Protein AF-A0A2K2UBN5-F1 (afdb_monomer)

Structure (mmCIF, N/CA/C/O backbone):
data_AF-A0A2K2UBN5-F1
#
_entry.id   AF-A0A2K2UBN5-F1
#
loop_
_atom_site.group_PDB
_atom_site.id
_atom_site.type_symbol
_atom_site.label_atom_id
_atom_site.label_alt_id
_atom_site.label_comp_id
_atom_site.label_asym_id
_atom_site.label_entity_id
_atom_site.label_seq_id
_atom_site.pdbx_PDB_ins_code
_atom_site.Cartn_x
_atom_site.Cartn_y
_atom_site.Cartn_z
_atom_site.occupancy
_atom_site.B_iso_or_equiv
_atom_site.auth_seq_id
_atom_site.auth_comp_id
_atom_site.auth_asym_id
_atom_site.auth_atom_id
_atom_site.pdbx_PDB_model_num
ATOM 1 N N . MET A 1 1 ? 16.178 -4.751 5.015 1.00 62.62 1 MET A N 1
ATOM 2 C CA . MET A 1 1 ? 14.709 -4.738 4.871 1.00 62.62 1 MET A CA 1
ATOM 3 C C . MET A 1 1 ? 14.119 -4.381 6.225 1.00 62.62 1 MET A C 1
ATOM 5 O O . MET A 1 1 ? 14.576 -4.977 7.196 1.00 62.62 1 MET A O 1
ATOM 9 N N . PRO A 1 2 ? 13.221 -3.387 6.330 1.00 68.31 2 PRO A N 1
ATOM 10 C CA . PRO A 1 2 ? 12.523 -3.111 7.583 1.00 68.31 2 PRO A CA 1
ATOM 11 C C . PRO A 1 2 ? 11.646 -4.310 7.966 1.00 6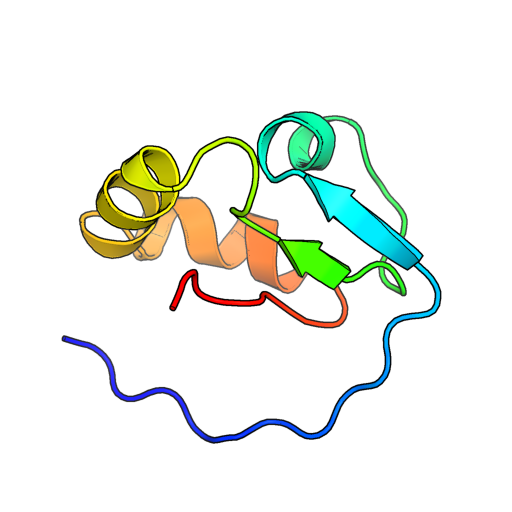8.31 2 PRO A C 1
ATOM 13 O O . PRO A 1 2 ? 11.093 -4.978 7.094 1.00 68.31 2 PRO A O 1
ATOM 16 N N . LEU A 1 3 ? 11.557 -4.596 9.263 1.00 76.31 3 LEU A N 1
ATOM 17 C CA . LEU A 1 3 ? 10.619 -5.582 9.793 1.00 76.31 3 LEU A CA 1
ATOM 18 C C . LEU A 1 3 ? 9.258 -4.904 9.947 1.00 76.31 3 LEU A C 1
ATOM 20 O O . LEU A 1 3 ? 9.178 -3.812 10.509 1.00 76.31 3 LEU A O 1
ATOM 24 N N . LEU A 1 4 ? 8.218 -5.533 9.408 1.00 75.88 4 LEU A N 1
ATOM 25 C CA . LEU A 1 4 ? 6.837 -5.107 9.591 1.00 75.88 4 LEU A CA 1
ATOM 26 C C . LEU A 1 4 ? 6.202 -6.010 10.638 1.00 75.88 4 LEU A C 1
ATOM 28 O O . LEU A 1 4 ? 6.235 -7.233 10.496 1.00 75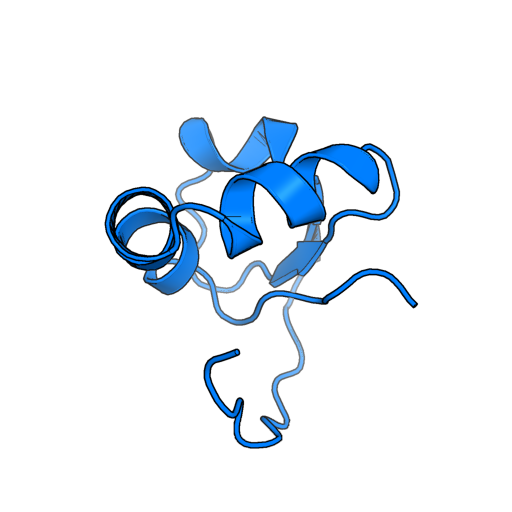.88 4 LEU A O 1
ATOM 32 N N . ASP A 1 5 ? 5.623 -5.404 11.666 1.00 80.12 5 ASP A N 1
ATOM 33 C CA . ASP A 1 5 ? 4.778 -6.144 12.588 1.00 80.12 5 ASP A CA 1
ATOM 34 C C . ASP A 1 5 ? 3.466 -6.523 11.887 1.00 80.12 5 ASP A C 1
ATOM 36 O O . ASP A 1 5 ? 2.932 -5.731 11.099 1.00 80.12 5 ASP A O 1
ATOM 40 N N . PRO A 1 6 ? 2.929 -7.725 12.146 1.00 76.19 6 PRO A N 1
ATOM 41 C CA . PRO A 1 6 ? 1.611 -8.092 11.661 1.00 76.19 6 PRO A CA 1
ATOM 42 C C . PRO A 1 6 ? 0.565 -7.163 12.282 1.00 76.19 6 PRO A C 1
ATOM 44 O O . PRO A 1 6 ? 0.562 -6.909 13.486 1.00 76.19 6 PRO A O 1
ATOM 47 N N . VAL A 1 7 ? -0.340 -6.665 11.445 1.00 80.56 7 VAL A N 1
ATOM 48 C CA . VAL A 1 7 ? -1.422 -5.771 11.853 1.00 80.56 7 VAL A CA 1
ATOM 49 C C . VAL A 1 7 ? -2.747 -6.391 11.430 1.00 80.56 7 VAL A C 1
ATOM 51 O O . VAL A 1 7 ? -2.969 -6.655 10.250 1.00 80.56 7 VAL A O 1
ATOM 54 N N . GLU A 1 8 ? -3.643 -6.596 12.393 1.00 83.44 8 GLU A N 1
ATOM 55 C CA . GLU A 1 8 ? -5.022 -7.004 12.129 1.00 83.44 8 GLU A CA 1
ATOM 56 C C . GLU A 1 8 ? -5.899 -5.765 11.945 1.00 83.44 8 GLU A C 1
ATOM 58 O O . GLU A 1 8 ? -6.385 -5.165 12.904 1.00 83.44 8 GLU A O 1
ATOM 63 N N . VAL A 1 9 ? -6.089 -5.361 10.691 1.00 85.38 9 VAL A N 1
ATOM 64 C CA . VAL A 1 9 ? -6.988 -4.267 10.311 1.00 85.38 9 VAL A CA 1
ATOM 65 C C . VAL A 1 9 ? -7.877 -4.735 9.167 1.00 85.38 9 VAL A C 1
ATOM 67 O O . VAL A 1 9 ? -7.393 -5.257 8.165 1.00 85.38 9 VAL A O 1
ATOM 70 N N . VAL A 1 10 ? -9.185 -4.512 9.303 1.00 85.50 10 VAL A N 1
ATOM 71 C CA . VAL A 1 10 ? -10.164 -4.738 8.233 1.00 85.50 10 VAL A CA 1
ATOM 72 C C . VAL A 1 10 ? -10.530 -3.377 7.635 1.00 85.50 10 VAL A C 1
ATOM 74 O O . VAL A 1 10 ? -11.250 -2.615 8.282 1.00 85.50 10 VAL A O 1
ATOM 77 N N . PRO A 1 11 ? -10.031 -3.026 6.437 1.00 87.38 11 PRO A N 1
ATOM 78 C CA . PRO A 1 11 ? -10.386 -1.767 5.795 1.00 87.38 11 PRO A CA 1
ATOM 79 C C . PRO A 1 11 ? -11.827 -1.811 5.276 1.00 87.38 11 PRO A C 1
ATOM 81 O O . PRO A 1 11 ? -12.305 -2.853 4.826 1.00 87.38 11 PRO A O 1
ATOM 84 N N . GLU A 1 12 ? -12.506 -0.663 5.245 1.00 88.19 12 GLU A N 1
ATOM 85 C CA . GLU A 1 12 ? -13.860 -0.581 4.672 1.00 88.19 12 GLU A CA 1
ATOM 86 C C . GLU A 1 12 ? -13.851 -0.833 3.159 1.00 88.19 12 GLU A C 1
ATOM 88 O O . GLU A 1 12 ? -14.817 -1.349 2.588 1.00 88.19 12 GLU A O 1
ATOM 93 N N . ARG A 1 13 ? -12.763 -0.430 2.489 1.00 89.75 13 ARG A N 1
ATOM 94 C CA . ARG A 1 13 ? -12.575 -0.548 1.039 1.00 89.75 13 ARG A CA 1
ATOM 95 C C . ARG A 1 13 ? -11.102 -0.706 0.697 1.00 89.75 13 ARG A C 1
ATOM 97 O O . ARG A 1 13 ? -10.249 -0.120 1.351 1.00 89.75 13 ARG A O 1
ATOM 104 N N . LEU A 1 14 ? -10.817 -1.412 -0.392 1.00 90.31 14 LEU A N 1
ATOM 105 C CA . LEU A 1 14 ? -9.477 -1.500 -0.965 1.00 90.31 14 LEU A CA 1
ATOM 106 C C . LEU A 1 14 ? -9.321 -0.541 -2.149 1.00 90.31 14 LEU A C 1
ATOM 108 O O . LEU A 1 14 ? -10.239 -0.355 -2.956 1.00 90.31 14 LEU A O 1
ATOM 112 N N . ARG A 1 15 ? -8.148 0.083 -2.241 1.00 90.31 15 ARG A N 1
ATOM 113 C CA . ARG A 1 15 ? -7.764 1.017 -3.301 1.00 90.31 15 ARG A CA 1
ATOM 114 C C . ARG A 1 15 ? -6.404 0.644 -3.872 1.00 90.31 15 ARG A C 1
ATOM 116 O O . ARG A 1 15 ? -5.477 0.329 -3.132 1.00 90.31 15 ARG A O 1
ATOM 123 N N . ALA A 1 16 ? -6.272 0.735 -5.190 1.00 90.38 16 ALA A N 1
ATOM 124 C CA . ALA A 1 16 ? -4.989 0.536 -5.845 1.00 90.38 16 ALA A CA 1
ATOM 125 C C . ALA A 1 16 ? -4.038 1.687 -5.498 1.00 90.38 16 ALA A C 1
ATOM 127 O O . ALA A 1 16 ? -4.469 2.848 -5.455 1.00 90.38 16 ALA A O 1
ATOM 128 N N . PHE A 1 17 ? -2.748 1.386 -5.329 1.00 89.38 17 PHE A N 1
ATOM 129 C CA . PHE A 1 17 ? -1.703 2.375 -5.032 1.00 89.38 17 PHE A CA 1
ATOM 130 C C . PHE A 1 17 ? -1.738 3.608 -5.960 1.00 89.38 17 PHE A C 1
ATOM 132 O O . PHE A 1 17 ? -1.567 4.747 -5.526 1.00 89.38 17 PHE A O 1
ATOM 139 N N . THR A 1 18 ? -2.047 3.408 -7.241 1.00 87.19 18 THR A N 1
ATOM 140 C CA . THR A 1 18 ? -2.191 4.469 -8.256 1.00 87.19 18 THR A CA 1
ATOM 141 C C . THR A 1 18 ? -3.281 5.501 -7.963 1.00 87.19 18 THR A C 1
ATOM 143 O O . THR A 1 18 ? -3.216 6.631 -8.456 1.00 87.19 18 THR A O 1
ATOM 146 N N . SER A 1 19 ? -4.284 5.140 -7.163 1.00 88.19 19 SER A N 1
ATOM 147 C CA . SER A 1 19 ? -5.393 6.015 -6.774 1.00 88.19 19 SER A CA 1
ATOM 148 C C . SER A 1 19 ? -5.151 6.763 -5.456 1.00 88.19 19 SER A C 1
ATOM 150 O O . SER A 1 19 ? -5.840 7.749 -5.187 1.00 88.19 19 SER A O 1
ATOM 152 N N . CYS A 1 20 ? -4.136 6.370 -4.676 1.00 86.19 20 CYS A N 1
ATOM 153 C CA . CYS A 1 20 ? -3.831 6.941 -3.361 1.00 86.19 20 CYS A CA 1
ATOM 154 C C . CYS A 1 20 ? -3.602 8.461 -3.356 1.00 86.19 20 CYS A C 1
ATOM 156 O O . CYS A 1 20 ? -4.157 9.118 -2.478 1.00 86.19 20 CYS A O 1
ATOM 158 N N . PRO A 1 21 ? -2.886 9.072 -4.325 1.00 84.88 21 PRO A N 1
ATOM 159 C CA . PRO A 1 21 ? -2.659 10.521 -4.317 1.00 84.88 21 PRO A CA 1
ATOM 160 C C . PRO A 1 21 ? -3.944 11.356 -4.385 1.00 84.88 21 PRO A C 1
ATOM 162 O O . PRO A 1 21 ? -3.959 12.504 -3.952 1.00 84.88 21 PRO A O 1
ATOM 165 N N . ARG A 1 22 ? -5.021 10.785 -4.939 1.00 84.94 22 ARG A N 1
ATOM 166 C CA . ARG A 1 22 ? -6.340 11.423 -5.061 1.00 84.94 22 ARG A CA 1
ATOM 167 C C . ARG A 1 22 ? -7.321 10.976 -3.976 1.00 84.94 22 ARG A C 1
ATOM 169 O O . ARG A 1 22 ? -8.424 11.509 -3.912 1.00 8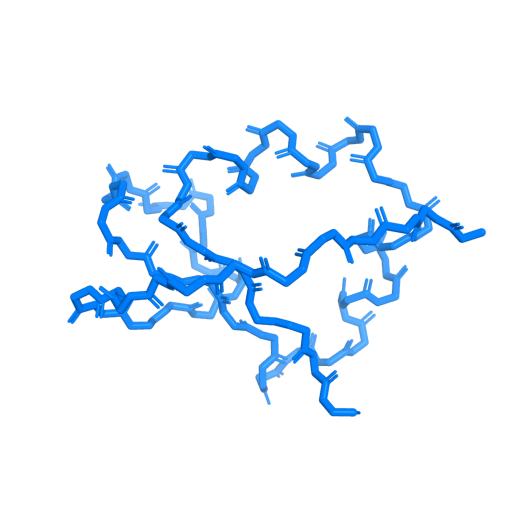4.94 22 ARG A O 1
ATOM 176 N N . CYS A 1 23 ? -6.945 10.005 -3.148 1.00 84.50 23 CYS A N 1
ATOM 177 C CA . CYS A 1 23 ? -7.789 9.475 -2.091 1.00 84.50 23 CYS A CA 1
ATOM 178 C C . CYS A 1 23 ? -7.513 10.211 -0.773 1.00 84.50 23 CYS A C 1
ATOM 180 O O . CYS A 1 23 ? -6.364 10.439 -0.387 1.00 84.50 23 CYS A O 1
ATOM 182 N N . SER A 1 24 ? -8.582 10.579 -0.074 1.00 82.12 24 SER A N 1
ATOM 183 C CA . SER A 1 24 ? -8.528 11.200 1.251 1.00 82.12 24 SER A CA 1
ATOM 184 C C . SER A 1 24 ? -9.249 10.375 2.315 1.00 82.12 24 SER A C 1
ATOM 186 O O . SER A 1 24 ? -9.488 10.893 3.398 1.00 82.12 24 SER A O 1
ATOM 188 N N . ASP A 1 25 ? -9.625 9.136 1.997 1.00 87.12 25 ASP A N 1
ATOM 189 C CA . ASP A 1 25 ? -10.339 8.237 2.900 1.00 87.12 25 ASP A CA 1
ATOM 190 C C . ASP A 1 25 ? -9.341 7.471 3.786 1.00 87.12 25 ASP A C 1
ATOM 192 O O . ASP A 1 25 ? -8.617 6.614 3.266 1.00 87.12 25 ASP A O 1
ATOM 196 N N . PRO A 1 26 ? -9.271 7.773 5.096 1.00 87.00 26 PRO A N 1
ATOM 197 C CA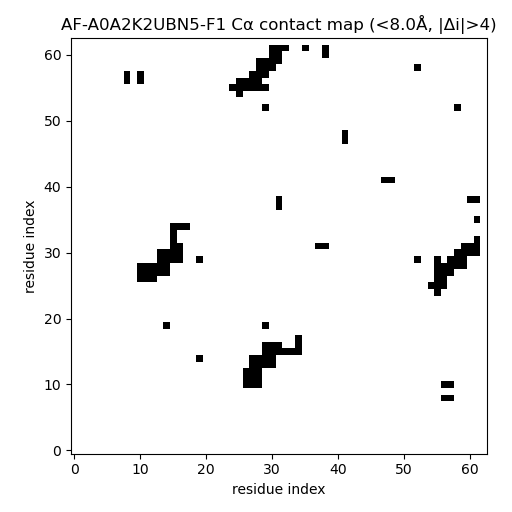 . PRO A 1 26 ? -8.339 7.114 6.000 1.00 87.00 26 PRO A CA 1
ATOM 198 C C . PRO A 1 26 ? -8.754 5.681 6.347 1.00 87.00 26 PRO A C 1
ATOM 200 O O . PRO A 1 26 ? -7.897 4.898 6.745 1.00 87.00 26 PRO A O 1
ATOM 203 N N . ASN A 1 27 ? -10.025 5.305 6.159 1.00 90.12 27 ASN A N 1
ATOM 204 C CA . ASN A 1 27 ? -10.522 3.955 6.450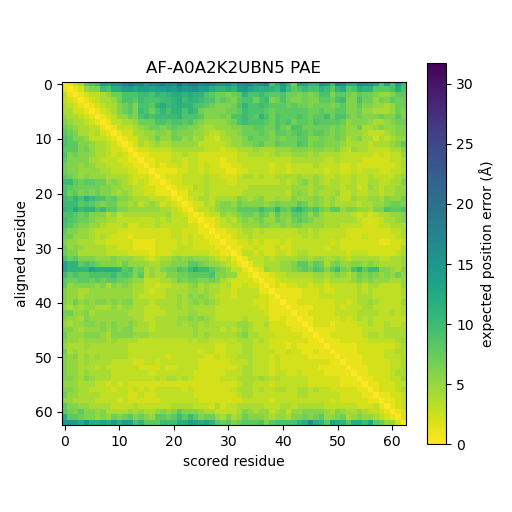 1.00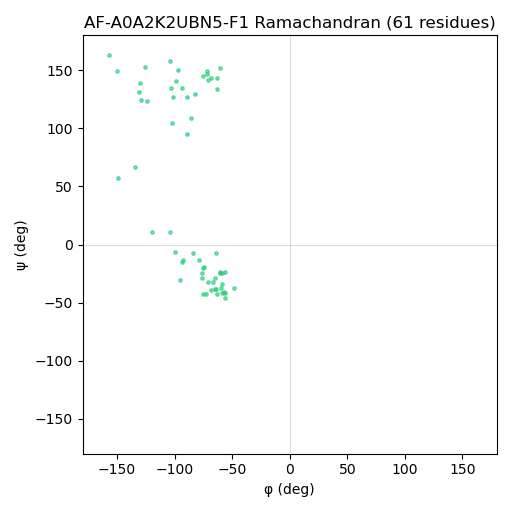 90.12 27 ASN A CA 1
ATOM 205 C C . ASN A 1 27 ? -10.281 2.978 5.287 1.00 90.12 27 ASN 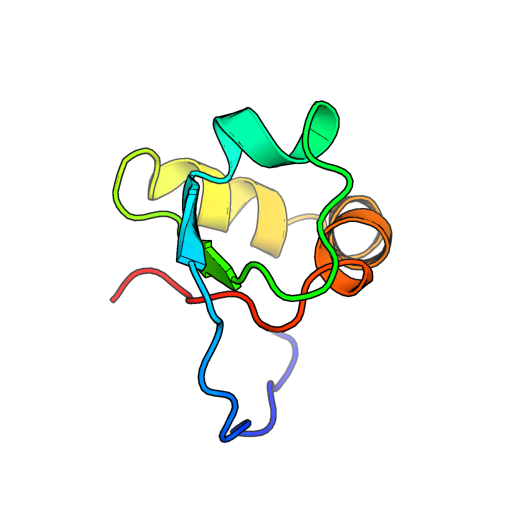A C 1
ATOM 207 O O . ASN A 1 27 ? -10.524 1.772 5.406 1.00 90.12 27 ASN A O 1
ATOM 211 N N . ALA A 1 28 ? -9.807 3.486 4.147 1.00 92.00 28 ALA A N 1
ATOM 212 C CA . ALA A 1 28 ? -9.434 2.667 3.009 1.00 92.00 28 ALA A CA 1
ATOM 213 C C . ALA A 1 28 ? -8.088 1.966 3.247 1.00 92.00 28 ALA A C 1
ATOM 215 O O . ALA A 1 28 ? -7.172 2.524 3.849 1.00 92.00 28 ALA A O 1
ATOM 216 N N . GLY A 1 29 ? -7.963 0.749 2.725 1.00 92.38 29 GLY A N 1
ATOM 217 C CA . GLY A 1 29 ? -6.710 0.011 2.614 1.00 92.38 29 GLY A CA 1
ATOM 218 C C . GLY A 1 29 ? -6.100 0.158 1.222 1.00 92.38 29 GLY A C 1
ATOM 219 O O . GLY A 1 29 ? -6.818 0.313 0.228 1.00 92.38 29 GLY A O 1
ATOM 220 N N . VAL A 1 30 ? -4.776 0.092 1.134 1.00 92.06 30 VAL A N 1
ATOM 221 C CA . VAL A 1 30 ? -4.027 0.175 -0.127 1.00 92.06 30 VAL A CA 1
ATOM 222 C C . VAL A 1 30 ? -3.562 -1.212 -0.549 1.00 92.06 30 VAL A C 1
ATOM 224 O O . VAL A 1 30 ? -3.016 -1.942 0.268 1.00 92.06 30 VAL A O 1
ATOM 227 N N . HIS A 1 31 ? -3.725 -1.567 -1.823 1.00 91.25 31 HIS A N 1
ATOM 228 C CA . HIS A 1 31 ? -3.171 -2.798 -2.394 1.00 91.25 31 HIS A CA 1
ATOM 229 C C . HIS A 1 31 ? -2.319 -2.512 -3.637 1.00 91.25 31 HIS A C 1
ATOM 231 O O . HIS A 1 31 ? -2.555 -1.543 -4.371 1.00 91.25 31 HIS A O 1
ATOM 237 N N . PHE A 1 32 ? -1.356 -3.399 -3.900 1.00 90.19 32 PHE A N 1
ATOM 238 C CA . PHE A 1 32 ? -0.481 -3.354 -5.078 1.00 90.19 32 PHE A CA 1
ATOM 239 C C . PHE A 1 32 ? -0.858 -4.379 -6.164 1.00 90.19 32 PHE A C 1
ATOM 241 O O . PHE A 1 32 ? -0.131 -4.520 -7.131 1.00 90.19 32 PHE A O 1
ATOM 248 N N . PHE A 1 33 ? -2.014 -5.054 -6.076 1.00 85.00 33 PHE A N 1
ATOM 249 C CA . PHE A 1 33 ? -2.399 -6.127 -7.023 1.00 85.00 33 PHE A CA 1
ATOM 250 C C . PHE A 1 33 ? -2.425 -5.752 -8.518 1.00 85.00 33 PHE A C 1
ATOM 252 O O . PHE A 1 33 ? -2.353 -6.639 -9.358 1.00 85.00 33 PHE A O 1
ATOM 259 N N . LEU A 1 34 ? -2.582 -4.469 -8.863 1.00 82.69 34 LEU A N 1
ATOM 260 C CA . LEU A 1 34 ? -2.555 -4.005 -10.260 1.00 82.69 34 LEU A CA 1
ATOM 261 C C . LEU A 1 34 ? -1.160 -3.539 -10.709 1.00 82.69 34 LEU A C 1
ATOM 263 O O . LEU A 1 34 ? -0.936 -3.341 -11.897 1.00 82.69 34 LEU A O 1
ATOM 267 N N . ASP A 1 35 ? -0.255 -3.309 -9.759 1.00 78.81 35 ASP A N 1
ATOM 2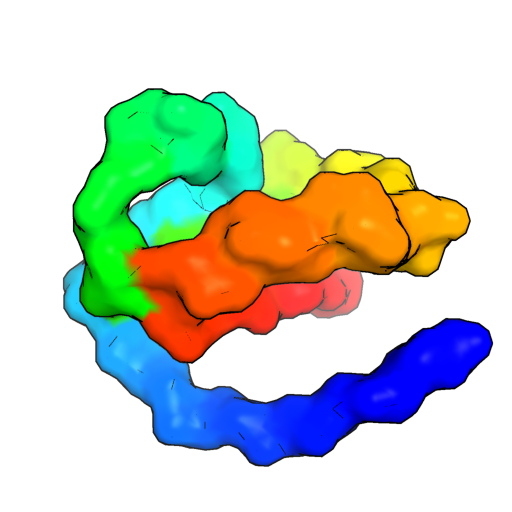68 C CA . ASP A 1 35 ? 1.026 -2.631 -9.945 1.00 78.81 35 ASP A CA 1
ATOM 269 C C . ASP A 1 35 ? 2.061 -3.203 -8.947 1.00 78.81 35 ASP A C 1
ATOM 271 O O . ASP A 1 35 ? 2.616 -2.475 -8.118 1.00 78.81 35 ASP A O 1
ATOM 275 N N . ASP A 1 36 ? 2.298 -4.514 -8.988 1.00 78.38 36 ASP A N 1
ATOM 276 C CA . ASP A 1 36 ? 3.212 -5.233 -8.085 1.00 78.38 36 ASP A CA 1
ATOM 277 C C . ASP A 1 36 ? 4.643 -4.668 -8.123 1.00 78.38 36 ASP A C 1
ATOM 279 O O . ASP A 1 36 ? 5.236 -4.402 -7.079 1.00 78.38 36 ASP A O 1
ATOM 283 N N . TYR A 1 37 ? 5.144 -4.316 -9.308 1.00 84.88 37 TYR A N 1
ATOM 284 C CA . TYR A 1 37 ? 6.448 -3.673 -9.493 1.00 84.88 37 TYR A CA 1
ATOM 285 C C . TYR A 1 37 ? 6.579 -2.326 -8.751 1.00 84.88 37 TYR A C 1
ATOM 287 O O . TYR A 1 37 ? 7.682 -1.881 -8.428 1.00 84.88 37 TYR A O 1
ATOM 295 N N . ARG A 1 38 ? 5.468 -1.632 -8.453 1.00 84.25 38 ARG A N 1
ATOM 296 C CA . ARG A 1 38 ? 5.511 -0.373 -7.682 1.00 84.25 38 ARG A CA 1
ATOM 297 C C . ARG A 1 38 ? 5.745 -0.610 -6.201 1.00 84.25 38 ARG A C 1
ATOM 299 O O . ARG A 1 38 ? 6.180 0.318 -5.508 1.00 84.25 38 ARG A O 1
ATOM 306 N N . PHE A 1 39 ? 5.480 -1.821 -5.717 1.00 87.50 39 PHE A N 1
ATOM 307 C CA . PHE A 1 39 ? 5.870 -2.203 -4.373 1.00 87.50 39 PHE A CA 1
ATOM 308 C C . PHE A 1 39 ? 7.394 -2.177 -4.237 1.00 87.50 39 PHE A C 1
ATOM 310 O O . PHE A 1 39 ? 7.890 -1.578 -3.289 1.00 87.50 39 PHE A O 1
ATOM 317 N N . GLU A 1 40 ? 8.146 -2.677 -5.223 1.00 87.31 40 GLU A N 1
ATOM 318 C CA . GLU A 1 40 ? 9.617 -2.605 -5.218 1.00 87.31 40 GLU A CA 1
ATOM 319 C C . GLU A 1 40 ? 10.122 -1.153 -5.141 1.00 87.31 40 GLU A C 1
ATOM 321 O O . GLU A 1 40 ? 11.028 -0.826 -4.369 1.00 87.31 40 GLU A O 1
ATOM 326 N N . GLY A 1 41 ? 9.486 -0.240 -5.881 1.00 87.38 41 GLY A N 1
ATOM 327 C CA . GLY A 1 41 ? 9.787 1.195 -5.812 1.00 87.38 41 GLY A CA 1
ATOM 328 C C . GLY A 1 41 ? 9.476 1.811 -4.441 1.00 87.38 41 GLY A C 1
ATOM 329 O O . GLY A 1 41 ? 10.234 2.630 -3.929 1.00 87.38 41 GLY A O 1
ATOM 330 N N . THR A 1 42 ? 8.380 1.381 -3.820 1.00 87.44 42 THR A N 1
ATOM 331 C CA . THR A 1 42 ? 7.987 1.802 -2.466 1.00 87.44 42 THR A CA 1
ATOM 332 C C . THR A 1 42 ? 8.956 1.263 -1.412 1.00 87.44 42 THR A C 1
ATOM 334 O O . THR A 1 42 ? 9.313 1.969 -0.470 1.00 87.44 42 THR A O 1
ATOM 337 N N . TRP A 1 43 ? 9.409 0.024 -1.590 1.00 86.38 43 TRP A N 1
ATOM 338 C CA . TRP A 1 43 ? 10.306 -0.685 -0.683 1.00 86.38 43 TRP A CA 1
ATOM 339 C C . TRP A 1 43 ? 11.760 -0.217 -0.779 1.00 86.38 43 TRP A C 1
ATOM 341 O O . TRP A 1 43 ? 12.494 -0.270 0.207 1.00 86.38 43 TRP A O 1
ATOM 351 N N . SER A 1 44 ? 12.179 0.260 -1.952 1.00 89.31 44 SER A N 1
ATOM 352 C CA . SER A 1 44 ? 13.514 0.834 -2.165 1.00 89.31 44 SER A CA 1
ATOM 353 C C . SER A 1 44 ? 13.665 2.254 -1.604 1.00 89.31 44 SER A C 1
ATOM 355 O O . SER A 1 44 ? 14.778 2.632 -1.242 1.00 89.31 44 SER A O 1
ATOM 357 N N . ASP A 1 45 ? 12.571 3.014 -1.461 1.00 90.00 45 ASP A N 1
ATOM 358 C CA . ASP A 1 45 ? 12.558 4.357 -0.852 1.00 90.00 45 ASP A CA 1
ATOM 359 C C . ASP A 1 45 ? 11.390 4.538 0.148 1.00 90.00 45 ASP A C 1
ATOM 361 O O . ASP A 1 45 ? 10.466 5.332 -0.069 1.00 90.00 45 ASP A O 1
ATOM 365 N N . PRO A 1 46 ? 11.395 3.816 1.283 1.00 87.56 46 PRO A N 1
ATOM 366 C CA . PRO A 1 46 ? 10.294 3.866 2.242 1.00 87.56 46 PRO A CA 1
ATOM 367 C C . PRO A 1 46 ? 10.142 5.252 2.883 1.00 87.56 46 PRO A C 1
ATOM 369 O O . PRO A 1 46 ? 9.029 5.654 3.212 1.00 87.56 46 PRO A O 1
ATOM 372 N N . VAL A 1 47 ? 11.227 6.023 3.014 1.00 89.31 47 VAL A N 1
ATOM 373 C CA . VAL A 1 47 ? 11.207 7.374 3.607 1.00 89.31 47 VAL A CA 1
ATOM 374 C C . VAL A 1 47 ? 10.274 8.301 2.830 1.00 89.31 47 VAL A C 1
ATOM 376 O O . VAL A 1 47 ? 9.556 9.106 3.425 1.00 89.31 47 VAL A O 1
ATOM 379 N N . ARG A 1 48 ? 10.242 8.165 1.503 1.00 90.00 48 ARG A N 1
ATOM 380 C CA . ARG A 1 48 ? 9.368 8.955 0.639 1.00 90.00 48 ARG A CA 1
ATOM 381 C C . ARG A 1 48 ? 7.910 8.504 0.681 1.00 90.00 48 ARG A C 1
ATOM 383 O O . ARG A 1 48 ? 7.014 9.348 0.669 1.00 90.00 48 ARG A O 1
ATOM 390 N N . TYR A 1 49 ? 7.659 7.195 0.673 1.00 89.44 49 TYR A N 1
ATOM 391 C CA . TYR A 1 49 ? 6.311 6.659 0.449 1.00 89.44 49 TYR A CA 1
ATOM 392 C C . TYR A 1 49 ? 5.537 6.347 1.734 1.00 89.44 49 TYR A C 1
ATOM 394 O O . TYR A 1 49 ? 4.313 6.500 1.740 1.00 89.44 49 TYR A O 1
ATOM 402 N N . VAL A 1 50 ? 6.211 5.982 2.830 1.00 88.69 50 VAL A N 1
ATOM 403 C CA . VAL A 1 50 ? 5.562 5.678 4.119 1.00 88.69 50 VAL A CA 1
ATOM 404 C C . VAL A 1 50 ? 4.698 6.842 4.620 1.00 88.69 50 VAL A C 1
ATOM 406 O O . VAL A 1 50 ? 3.541 6.581 4.923 1.00 88.69 50 VAL A O 1
ATOM 409 N N . PRO A 1 51 ? 5.129 8.123 4.612 1.00 90.44 51 PRO A N 1
ATOM 410 C CA . PRO A 1 51 ? 4.285 9.226 5.090 1.00 90.44 51 PRO A CA 1
ATOM 411 C C . PRO A 1 51 ? 2.949 9.362 4.346 1.00 90.44 51 PRO A C 1
ATOM 413 O O . PRO A 1 51 ? 1.933 9.730 4.934 1.00 90.44 51 PRO A O 1
ATOM 416 N N . MET A 1 52 ? 2.930 9.055 3.046 1.00 89.88 52 MET A N 1
ATOM 417 C CA . MET A 1 52 ? 1.698 9.028 2.257 1.00 89.88 52 MET A CA 1
ATOM 418 C C . MET A 1 52 ? 0.843 7.807 2.609 1.00 89.88 52 MET A C 1
ATOM 420 O O . MET A 1 52 ? -0.375 7.933 2.718 1.00 89.88 52 MET A O 1
ATOM 424 N N . LEU A 1 53 ? 1.470 6.640 2.756 1.00 89.50 53 LEU A N 1
ATOM 425 C CA . LEU A 1 53 ? 0.799 5.373 3.031 1.00 89.50 53 LEU A CA 1
ATOM 426 C C . LEU A 1 53 ? 0.230 5.293 4.454 1.00 89.50 53 LEU A C 1
ATOM 428 O O . LEU A 1 53 ? -0.843 4.733 4.643 1.00 89.50 53 LEU A O 1
ATOM 432 N N . SER A 1 54 ? 0.873 5.937 5.428 1.00 88.75 54 SER A N 1
ATOM 433 C CA . SER A 1 54 ? 0.415 6.036 6.821 1.00 88.75 54 SER A CA 1
ATOM 434 C C . SER A 1 54 ? -0.900 6.803 6.992 1.00 88.75 54 SER A C 1
ATOM 436 O O . SER A 1 54 ? -1.440 6.852 8.091 1.00 88.75 54 SER A O 1
ATOM 438 N N . ARG A 1 55 ? -1.419 7.423 5.926 1.00 90.50 55 ARG A N 1
ATOM 439 C CA . ARG A 1 55 ? -2.735 8.078 5.921 1.00 90.50 55 ARG A CA 1
ATOM 440 C C . ARG A 1 55 ? -3.894 7.091 5.767 1.00 90.50 55 ARG A C 1
ATOM 442 O O . ARG A 1 55 ? -5.033 7.505 5.942 1.00 90.50 55 ARG A O 1
ATOM 449 N N . PHE A 1 56 ? -3.608 5.849 5.387 1.00 91.25 56 PHE A N 1
ATOM 450 C CA . PHE A 1 56 ? -4.579 4.789 5.131 1.00 91.25 56 PHE A CA 1
ATOM 451 C C . PHE A 1 56 ? -4.598 3.784 6.285 1.00 91.25 56 PHE A C 1
ATOM 453 O O . PHE A 1 56 ? -3.615 3.654 7.014 1.00 91.25 56 PHE A O 1
ATOM 460 N N . ALA A 1 57 ? -5.696 3.042 6.425 1.00 91.19 57 ALA A N 1
ATOM 461 C CA . ALA A 1 57 ? -5.893 2.100 7.524 1.00 91.19 57 ALA A CA 1
ATOM 462 C C . ALA A 1 57 ? -4.898 0.930 7.481 1.00 91.19 57 ALA A C 1
ATOM 464 O O . ALA A 1 57 ? -4.425 0.468 8.516 1.00 91.19 57 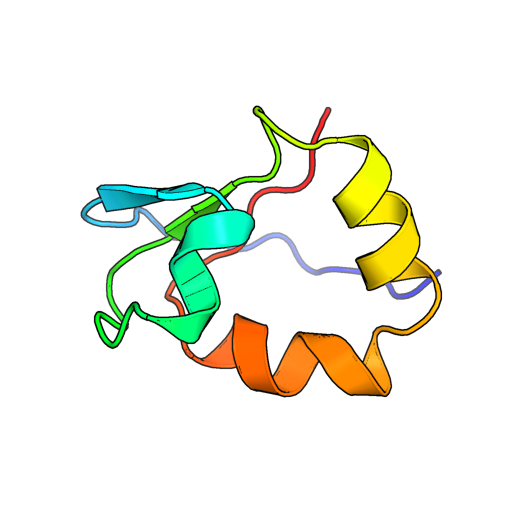ALA A O 1
ATOM 465 N N . CYS A 1 58 ? -4.583 0.440 6.281 1.00 90.62 58 CYS A N 1
ATOM 466 C CA . CYS A 1 58 ? -3.602 -0.621 6.074 1.00 90.62 58 CYS A CA 1
ATOM 467 C C . CYS A 1 58 ? -3.028 -0.587 4.654 1.00 90.62 58 CYS A C 1
ATOM 469 O O . CYS A 1 58 ? -3.601 0.011 3.738 1.00 90.62 58 CYS A O 1
ATOM 471 N N . VAL A 1 59 ? -1.894 -1.261 4.472 1.00 90.00 59 VAL A N 1
ATOM 472 C CA . VAL A 1 59 ? -1.259 -1.474 3.171 1.00 90.00 59 VAL A CA 1
ATOM 473 C C . VAL A 1 59 ? -0.969 -2.958 3.029 1.00 90.00 59 VAL A C 1
ATOM 475 O O . VAL A 1 59 ? -0.299 -3.541 3.877 1.00 90.00 59 VAL A O 1
ATOM 478 N N . LEU A 1 60 ? -1.476 -3.561 1.963 1.00 88.31 60 LEU A N 1
ATOM 479 C CA . LEU A 1 60 ? -1.231 -4.953 1.626 1.00 88.31 60 LEU A CA 1
ATOM 480 C C . LEU A 1 60 ? 0.024 -5.017 0.768 1.00 88.31 60 LEU A C 1
ATOM 482 O O . LEU A 1 60 ? 0.102 -4.340 -0.258 1.00 88.31 60 LEU A O 1
ATOM 486 N N . THR A 1 61 ? 0.987 -5.838 1.165 1.00 82.44 61 THR A N 1
ATOM 487 C CA . THR A 1 61 ? 2.089 -6.213 0.282 1.00 82.44 61 THR A CA 1
ATOM 488 C C . THR A 1 61 ? 1.555 -7.160 -0.802 1.00 82.44 61 THR A C 1
ATOM 490 O O . THR A 1 61 ? 0.607 -7.905 -0.535 1.00 82.44 61 THR A O 1
ATOM 493 N N . PRO A 1 62 ? 2.087 -7.119 -2.036 1.00 79.19 62 PRO A N 1
ATOM 494 C CA . PRO A 1 62 ? 1.876 -8.221 -2.969 1.00 79.19 62 PRO A CA 1
ATOM 495 C C . PRO A 1 62 ? 2.454 -9.512 -2.361 1.00 79.19 62 PRO A C 1
ATOM 497 O O . PRO A 1 62 ? 3.341 -9.434 -1.508 1.00 79.19 62 PRO A O 1
ATOM 500 N N . ASP A 1 63 ? 1.886 -10.655 -2.745 1.00 65.50 63 ASP A N 1
ATOM 501 C CA . ASP A 1 63 ? 2.377 -11.990 -2.361 1.00 65.50 63 ASP A CA 1
ATOM 502 C C . ASP A 1 63 ? 3.808 -12.216 -2.885 1.00 65.50 63 ASP A C 1
ATOM 504 O O . ASP A 1 63 ? 4.067 -11.817 -4.049 1.00 65.50 63 ASP A O 1
#

Organism: NCBI:txid2070686

Nearest PDB structures (foldseek):
  3ezk-assembly1_A  TM=4.093E-01  e=9.108E+00  Tequatrovirus T4

Sequence (63 aa):
MPLLDPVEVVPERLRAFTSCPRCSDPNAGVHFFLDDYRFEGTWSDPVRYVPMLSRFACVLTPD

Radius of gyration: 11.01 Å; Cα contacts (8 Å, |Δi|>4): 69; chains: 1; bounding box: 29×23×23 Å

Foldseek 3Di:
DDDDDDDDADAPEEDEPVCLVVDQDQSYEYEPVVPLVVVVVCVVCVVVCVVSRNSHRYYDHDD

Secondary structure (DSSP, 8-state):
-PPPPP-----SEEEEGGGGGG---TTEEEE-TT-HHHHHHHHH-HHHHHHHHTTSSEEEPP-

InterPro domains:
  IPR025530 Protein of unknown function DUF4417 [PF14386] (2-63)

Mean predicted aligned error: 4.47 Å

Solvent-accessible surface area (backbone atoms only — not comparable to full-atom values): 4013 Å² total; per-residue (Å²): 132,86,86,77,80,91,75,96,71,86,49,84,42,82,39,50,62,91,52,47,90,80,55,84,61,43,55,29,19,34,32,24,88,91,45,55,76,53,48,56,57,38,69,75,40,44,85,74,41,45,74,66,54,70,55,29,59,42,74,49,76,65,134

pLDDT: mean 85.75, std 6.14, range [62.62, 92.38]